Protein AF-A0A8J3L542-F1 (afdb_monomer)

Secondary structure (DSSP, 8-state):
-PPPPPPGGG--SS-HHHHHHHHHHHHHHHHHHHHHHHHHHHHHT--SSPPPHHHHHHHHT--HHHHHHH--HHHHHHHHHHH-PPPP------

pLDDT: mean 85.83, std 18.2, range [34.12, 98.12]

Foldseek 3Di:
DPPDDPDQPPDDDDRSVVVVVVVVVVVVVVVLLVLQLVLLCQAWPDPDDRDDLVVSCVVVVHDSVCSVPSYDPVSNVVNCVVPVTDTHPPPDPD

Nearest PDB structures (foldseek):
  2ao9-assembly1_C  TM=5.266E-01  e=1.278E+00  Bacillus cereus ATCC 14579
  8bii-assembly2_H  TM=4.020E-01  e=3.496E+00  Photorhabdus laumondii subsp. laumondii TTO1
  4a6d-assembly1_A  TM=3.398E-01  e=3.965E+00  Homo sapiens
  7ww0-assembly1_A  TM=3.444E-01  e=4.788E+00 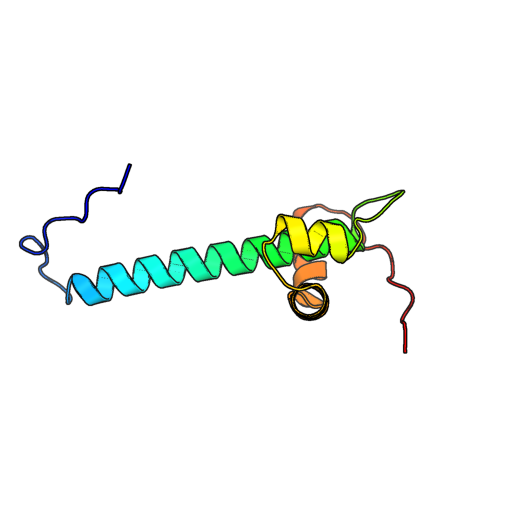 Aspergillus carbonarius ITEM 5010
  7wvs-assembly1_A  TM=3.523E-01  e=8.981E+00  Aspergillus carbonarius ITEM 5010

Organism: NCBI:txid121620

Solvent-accessible surface area (backbone atoms only — not comparable to full-atom values): 5684 Å² total; per-residue (Å²): 134,82,78,80,79,76,74,68,90,76,59,89,89,58,62,53,66,60,53,52,50,51,51,53,50,53,54,49,55,50,50,54,50,52,50,25,36,51,53,32,38,39,54,32,62,39,78,97,71,42,58,50,59,63,61,49,8,63,74,70,75,46,49,50,71,51,52,70,68,58,46,53,71,71,38,42,52,49,43,26,73,75,68,75,49,72,67,55,81,72,78,80,80,127

Structure (mmCIF, N/CA/C/O backbone):
data_AF-A0A8J3L542-F1
#
_entry.id   AF-A0A8J3L542-F1
#
loop_
_atom_site.group_PDB
_atom_site.id
_atom_site.type_symbol
_atom_site.label_atom_id
_atom_site.label_alt_id
_atom_site.label_comp_id
_atom_site.label_asym_id
_atom_site.label_entity_id
_atom_site.label_seq_id
_atom_site.pdbx_PDB_ins_code
_atom_site.Cartn_x
_atom_site.Cartn_y
_atom_site.Cartn_z
_atom_site.occupancy
_atom_site.B_iso_or_equiv
_atom_site.auth_seq_id
_atom_site.auth_comp_id
_atom_site.auth_asym_id
_atom_site.auth_atom_id
_atom_site.pdbx_PDB_model_num
ATOM 1 N N . MET A 1 1 ? -23.280 9.193 0.790 1.00 37.38 1 MET A N 1
ATOM 2 C CA . MET A 1 1 ? -23.998 8.455 1.850 1.00 37.38 1 MET A CA 1
ATOM 3 C C . MET A 1 1 ? -23.048 8.278 3.025 1.00 37.38 1 MET A C 1
ATOM 5 O O . MET A 1 1 ? -22.082 7.542 2.885 1.00 37.38 1 MET A O 1
ATOM 9 N N . LEU A 1 2 ? -23.258 8.995 4.134 1.00 39.81 2 LEU A N 1
ATOM 10 C CA . LEU A 1 2 ? -22.581 8.704 5.402 1.00 39.81 2 LEU A CA 1
ATOM 11 C C . LEU A 1 2 ? -23.208 7.420 5.958 1.00 39.81 2 LEU A C 1
ATOM 13 O O . LEU A 1 2 ? -24.423 7.383 6.152 1.00 39.81 2 LEU A O 1
ATOM 17 N N . ALA A 1 3 ? -22.414 6.371 6.168 1.00 50.09 3 ALA A N 1
ATOM 18 C CA . ALA A 1 3 ? -22.887 5.180 6.862 1.00 50.09 3 ALA A CA 1
ATOM 19 C C . AL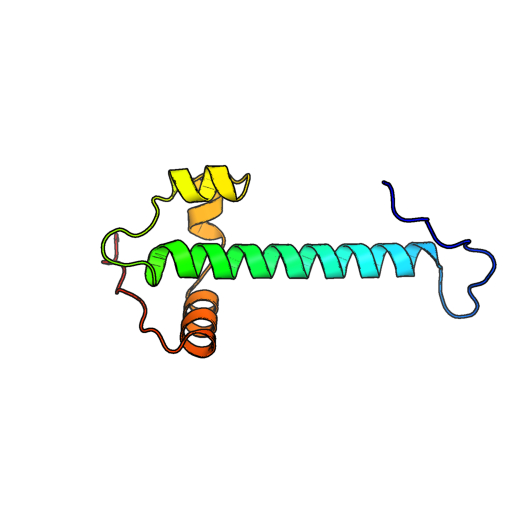A A 1 3 ? -23.399 5.581 8.254 1.00 50.09 3 ALA A C 1
ATOM 21 O O . ALA A 1 3 ? -22.756 6.366 8.954 1.00 50.09 3 ALA A O 1
ATOM 22 N N . ALA A 1 4 ? -24.584 5.083 8.606 1.00 55.56 4 ALA A N 1
ATOM 23 C CA . ALA A 1 4 ? -25.262 5.372 9.859 1.00 55.56 4 ALA A CA 1
ATOM 24 C C . ALA A 1 4 ? -24.336 5.077 11.044 1.00 55.56 4 ALA A C 1
ATOM 26 O O . ALA A 1 4 ? -23.916 3.939 11.248 1.00 55.56 4 ALA A O 1
ATOM 27 N N . VAL A 1 5 ? -24.027 6.118 11.816 1.00 59.94 5 VAL A N 1
ATOM 28 C CA . VAL A 1 5 ? -23.373 5.983 13.116 1.00 59.94 5 VAL A CA 1
ATOM 29 C C . VAL A 1 5 ? -24.304 5.142 13.997 1.00 59.94 5 VAL A C 1
ATOM 31 O O . VAL A 1 5 ? -25.453 5.549 14.198 1.00 59.94 5 VAL A O 1
ATOM 34 N N . PRO A 1 6 ? -23.882 3.965 14.488 1.00 59.03 6 PRO A N 1
ATOM 35 C CA . PRO A 1 6 ? -24.726 3.162 15.357 1.00 59.03 6 PRO A CA 1
ATOM 36 C C . PRO A 1 6 ? -25.014 3.916 16.661 1.00 59.03 6 PRO A C 1
ATOM 38 O O . PRO A 1 6 ? -24.141 4.555 17.247 1.00 59.03 6 PRO A O 1
ATOM 41 N N . ASN A 1 7 ? -26.277 3.846 17.086 1.00 59.28 7 ASN A N 1
ATOM 42 C CA . ASN A 1 7 ? -26.801 4.442 18.310 1.00 59.28 7 ASN A CA 1
ATOM 43 C C . ASN A 1 7 ? -25.973 3.987 19.538 1.00 59.28 7 ASN A C 1
ATOM 45 O O . ASN A 1 7 ? -25.963 2.789 19.835 1.00 59.28 7 ASN A O 1
ATOM 49 N N . PRO A 1 8 ? -25.312 4.901 20.277 1.00 55.16 8 PRO A N 1
ATOM 50 C CA . PRO A 1 8 ? -24.409 4.547 21.379 1.00 55.16 8 PRO A CA 1
ATOM 51 C C . PRO A 1 8 ? -25.121 3.982 22.621 1.00 55.16 8 PRO A C 1
ATOM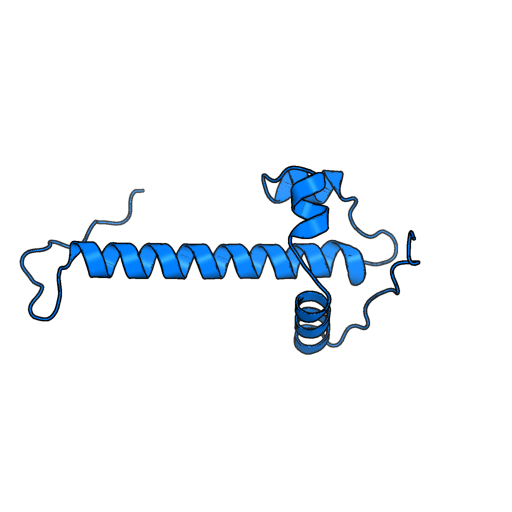 53 O O . PRO A 1 8 ? -24.461 3.491 23.532 1.00 55.16 8 PRO A O 1
ATOM 56 N N . ALA A 1 9 ? -26.456 4.012 22.674 1.00 51.72 9 ALA A N 1
ATOM 57 C CA . ALA A 1 9 ? -27.226 3.561 23.835 1.00 51.72 9 ALA A CA 1
ATOM 58 C C . ALA A 1 9 ? -27.379 2.027 23.960 1.00 51.72 9 ALA A C 1
ATOM 60 O O . ALA A 1 9 ? -27.954 1.558 24.938 1.00 51.72 9 ALA A O 1
ATOM 61 N N . ALA A 1 10 ? -26.875 1.238 23.002 1.00 52.25 10 ALA A N 1
ATOM 62 C CA . ALA A 1 10 ? -26.946 -0.230 23.032 1.00 52.25 10 ALA A CA 1
ATOM 63 C C . ALA A 1 10 ? -25.615 -0.918 23.404 1.00 52.25 10 ALA A C 1
ATOM 65 O O . ALA A 1 10 ? -25.495 -2.136 23.275 1.00 52.25 10 ALA A O 1
ATOM 66 N N . ALA A 1 11 ? -24.605 -0.165 23.855 1.00 55.03 11 ALA A N 1
ATOM 67 C CA . ALA A 1 11 ? -23.306 -0.718 24.223 1.00 55.03 11 ALA A CA 1
ATOM 68 C C . ALA A 1 11 ? -23.239 -1.050 25.723 1.00 55.03 11 ALA A C 1
ATOM 70 O O . ALA A 1 11 ? -23.017 -0.181 26.562 1.00 55.03 11 ALA A O 1
ATOM 71 N N . SER A 1 12 ? -23.366 -2.332 26.061 1.00 58.91 12 SER A N 1
ATOM 72 C CA . SER A 1 12 ? -22.758 -2.882 27.274 1.00 58.91 12 SER A CA 1
ATOM 73 C C . SER A 1 12 ? -21.560 -3.734 26.849 1.00 58.91 12 SER A C 1
ATOM 75 O O . SER A 1 12 ? -21.765 -4.777 26.235 1.00 58.91 12 SER A O 1
ATOM 77 N N . SER A 1 13 ? -20.345 -3.200 27.088 1.00 57.31 13 SER A N 1
ATOM 78 C CA . SER A 1 13 ? -19.022 -3.867 27.256 1.00 57.31 13 SER A CA 1
ATOM 79 C C . SER A 1 13 ? -17.797 -3.045 26.798 1.00 57.31 13 SER A C 1
ATOM 81 O O . SER A 1 13 ? -16.683 -3.558 26.767 1.00 57.31 13 SER A O 1
ATOM 83 N N . GLY A 1 14 ? -17.944 -1.751 26.518 1.00 60.84 14 GLY A N 1
ATOM 84 C CA . GLY A 1 14 ? -16.829 -0.841 26.240 1.00 60.84 14 GLY A CA 1
ATOM 85 C C . GLY A 1 14 ? -17.354 0.523 25.804 1.00 60.84 14 GLY A C 1
ATOM 86 O O . GLY A 1 14 ? -18.502 0.621 25.374 1.00 60.84 14 GLY A O 1
ATOM 87 N N . ASP A 1 15 ? -16.549 1.576 25.937 1.00 86.25 15 ASP A N 1
ATOM 88 C CA . ASP A 1 15 ? -16.899 2.907 25.432 1.00 86.25 15 ASP A CA 1
ATOM 89 C C . ASP A 1 15 ? -17.145 2.825 23.914 1.00 86.25 15 ASP A C 1
ATOM 91 O O . ASP A 1 15 ? -16.233 2.537 23.133 1.00 86.25 15 ASP A O 1
ATOM 95 N N . ALA A 1 16 ? -18.398 3.038 23.501 1.00 88.88 16 ALA A N 1
ATOM 96 C CA . ALA A 1 16 ? -18.834 2.905 22.114 1.00 88.88 16 ALA A CA 1
ATOM 97 C C . ALA A 1 16 ? -18.053 3.823 21.158 1.00 88.88 16 ALA A C 1
ATOM 99 O O . ALA A 1 16 ? -17.814 3.451 20.008 1.00 88.88 16 ALA A O 1
ATOM 100 N N . VAL A 1 17 ? -17.619 4.999 21.629 1.00 93.12 17 VAL A N 1
ATOM 101 C CA . VAL A 1 17 ? -16.808 5.929 20.834 1.00 93.12 17 VAL A CA 1
ATOM 102 C C . VAL A 1 17 ? -15.404 5.367 20.645 1.00 93.12 17 VAL A C 1
ATOM 104 O O . VAL A 1 17 ? -14.892 5.370 19.525 1.00 93.12 17 VAL A O 1
ATOM 107 N N . LEU A 1 18 ? -14.794 4.827 21.704 1.00 94.06 18 LEU A N 1
ATOM 108 C CA . LEU A 1 18 ? -13.473 4.198 21.605 1.00 94.06 18 LEU A CA 1
ATOM 109 C C . LEU A 1 18 ? -13.497 2.969 20.692 1.00 94.06 18 LEU A C 1
ATOM 111 O O . LEU A 1 18 ? -12.588 2.798 19.881 1.00 94.06 18 LEU A O 1
ATOM 115 N N . ALA A 1 19 ? -14.552 2.152 20.758 1.00 92.19 19 ALA A N 1
ATOM 116 C CA . ALA A 1 19 ? -14.727 1.014 19.859 1.00 92.19 19 ALA A CA 1
ATOM 117 C C . ALA A 1 19 ? -14.844 1.457 18.387 1.00 92.19 19 ALA A C 1
ATOM 119 O O . ALA A 1 19 ? -14.174 0.899 17.517 1.00 92.19 19 ALA A O 1
ATOM 120 N N . ALA A 1 20 ? -15.633 2.500 18.105 1.00 94.44 20 ALA A N 1
ATOM 121 C CA . ALA A 1 20 ? -15.769 3.053 16.758 1.00 94.44 20 ALA A CA 1
ATOM 122 C C . ALA A 1 20 ? -14.455 3.660 16.230 1.00 94.44 20 ALA A C 1
ATOM 124 O O . ALA A 1 20 ? -14.125 3.504 15.053 1.00 94.44 20 ALA A O 1
ATOM 125 N N . LEU A 1 21 ? -13.678 4.323 17.095 1.00 96.25 21 LEU A N 1
ATOM 126 C CA . LEU A 1 21 ? -12.355 4.847 16.746 1.00 96.25 21 LEU A CA 1
ATOM 127 C C . LEU A 1 21 ? -11.353 3.726 16.459 1.00 96.25 21 LEU A C 1
ATOM 129 O O . LEU A 1 21 ? -10.595 3.831 15.495 1.00 96.25 21 LEU A O 1
ATOM 133 N N . ALA A 1 22 ? -11.364 2.649 17.247 1.00 95.75 22 ALA A N 1
ATOM 134 C CA . ALA A 1 22 ? -10.509 1.487 17.019 1.00 95.75 22 ALA A CA 1
ATOM 135 C C . ALA A 1 22 ? -10.827 0.803 15.679 1.00 95.75 22 ALA A C 1
ATOM 137 O O . ALA A 1 22 ? -9.908 0.481 14.923 1.00 95.75 22 ALA A O 1
ATOM 138 N N . ASP A 1 23 ? -12.110 0.651 15.336 1.00 96.31 23 ASP A N 1
ATOM 139 C CA . ASP A 1 23 ? -12.525 0.144 14.023 1.00 96.31 23 ASP A CA 1
ATOM 140 C C . ASP A 1 23 ? -12.063 1.062 12.881 1.00 96.31 23 ASP A C 1
ATOM 142 O O . ASP A 1 23 ? -11.465 0.606 11.903 1.00 96.31 23 ASP A O 1
ATOM 146 N N . ALA A 1 24 ? -12.277 2.374 13.014 1.00 97.44 24 ALA A N 1
ATOM 147 C CA . ALA A 1 24 ? -11.833 3.342 12.017 1.00 97.44 24 ALA A CA 1
ATOM 148 C C . ALA A 1 24 ? -10.312 3.316 11.822 1.00 97.44 24 ALA A C 1
ATOM 150 O O . ALA A 1 24 ? -9.837 3.363 10.685 1.00 97.44 24 ALA A O 1
ATOM 151 N N . HIS A 1 25 ? -9.556 3.188 12.913 1.00 97.88 25 HIS A N 1
ATOM 152 C CA . HIS A 1 25 ? -8.112 3.016 12.867 1.00 97.88 25 HIS A CA 1
ATOM 153 C C . HIS A 1 25 ? -7.731 1.732 12.124 1.00 97.88 25 HIS A C 1
ATOM 155 O O . HIS A 1 25 ? -6.915 1.780 11.210 1.00 97.88 25 HIS A O 1
ATOM 161 N N . ALA A 1 26 ? -8.354 0.598 12.454 1.00 97.81 26 ALA A N 1
ATOM 162 C CA . ALA A 1 26 ? -8.083 -0.676 11.794 1.00 97.81 26 ALA A CA 1
ATOM 163 C C . ALA A 1 26 ? -8.378 -0.626 10.287 1.00 97.81 26 ALA A C 1
ATOM 165 O O . ALA A 1 26 ? -7.583 -1.121 9.488 1.00 97.81 26 ALA A O 1
ATOM 166 N N . ARG A 1 27 ? -9.483 0.010 9.878 1.00 98.12 27 ARG A N 1
ATOM 167 C CA . ARG A 1 27 ? -9.797 0.227 8.457 1.00 98.12 27 ARG A CA 1
ATOM 168 C C . ARG A 1 27 ? -8.748 1.092 7.768 1.00 98.12 27 ARG A C 1
ATOM 170 O O . ARG A 1 27 ? -8.328 0.745 6.669 1.00 98.12 27 ARG A O 1
ATOM 177 N N . ARG A 1 28 ? -8.293 2.170 8.415 1.00 97.62 28 ARG A N 1
ATOM 178 C CA . ARG A 1 28 ? -7.228 3.020 7.871 1.00 97.62 28 ARG A CA 1
ATOM 179 C C . ARG A 1 28 ? -5.921 2.245 7.710 1.00 97.62 28 ARG A C 1
ATOM 181 O O . ARG A 1 28 ? -5.366 2.251 6.623 1.00 97.62 28 ARG A O 1
ATOM 188 N N . SER A 1 29 ? -5.480 1.517 8.734 1.00 98.00 29 SER A N 1
ATOM 189 C CA . SER A 1 29 ? -4.244 0.727 8.666 1.00 98.00 29 SER A CA 1
ATOM 190 C C . SER A 1 29 ? -4.291 -0.363 7.592 1.00 98.00 29 SER A C 1
ATOM 192 O O . SER A 1 29 ? -3.281 -0.616 6.943 1.00 98.00 29 SER A O 1
ATOM 194 N N . ARG A 1 30 ? -5.455 -0.991 7.367 1.00 98.06 30 ARG A N 1
ATOM 195 C CA . ARG A 1 30 ? -5.641 -1.950 6.263 1.00 98.06 30 ARG A CA 1
ATOM 196 C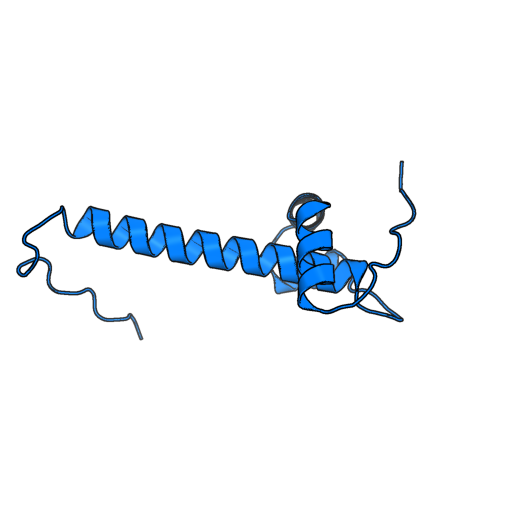 C . ARG A 1 30 ? -5.536 -1.277 4.898 1.00 98.06 30 ARG A C 1
ATOM 198 O O . ARG A 1 30 ? -4.858 -1.809 4.031 1.00 98.06 30 ARG A O 1
ATOM 205 N N . ALA A 1 31 ? -6.161 -0.112 4.726 1.00 97.69 31 ALA A N 1
ATOM 206 C CA . ALA A 1 31 ? -6.059 0.649 3.483 1.00 97.69 31 ALA A CA 1
ATOM 207 C C . ALA A 1 31 ? -4.618 1.124 3.222 1.00 97.69 31 ALA A C 1
ATOM 209 O O . ALA A 1 31 ? -4.135 1.045 2.099 1.00 97.69 31 ALA A O 1
ATOM 210 N N . GLU A 1 32 ? -3.905 1.574 4.257 1.00 97.12 32 GLU A N 1
ATOM 211 C CA . GLU A 1 32 ? -2.493 1.959 4.154 1.00 97.12 32 GLU A CA 1
ATOM 212 C C . GLU A 1 32 ? -1.607 0.772 3.746 1.00 97.12 32 GLU A C 1
ATOM 214 O O . GLU A 1 32 ? -0.725 0.930 2.908 1.00 97.12 32 GLU A O 1
ATOM 219 N N . GLU A 1 33 ? -1.843 -0.415 4.310 1.00 97.75 33 GLU A N 1
ATOM 220 C CA . GLU A 1 33 ? -1.159 -1.649 3.903 1.00 97.75 33 GLU A CA 1
ATOM 221 C C . GLU A 1 33 ? -1.454 -2.009 2.444 1.00 97.75 33 GLU A C 1
ATOM 223 O O . GLU A 1 33 ? -0.532 -2.276 1.681 1.00 97.75 33 GLU A O 1
ATOM 228 N N . GLU A 1 34 ? -2.721 -1.973 2.034 1.00 98.06 34 GLU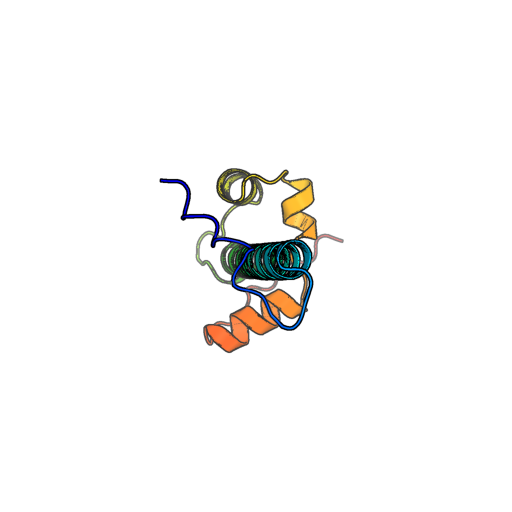 A N 1
ATOM 229 C CA . GLU A 1 34 ? -3.116 -2.251 0.653 1.00 98.06 34 GLU A CA 1
ATOM 230 C C . GLU A 1 34 ? -2.435 -1.292 -0.333 1.00 98.06 34 GLU A C 1
ATOM 232 O O . GLU A 1 34 ? -1.885 -1.736 -1.340 1.00 98.06 34 GLU A O 1
ATOM 237 N N . ILE A 1 35 ? -2.377 0.006 -0.008 1.00 98.06 35 ILE A N 1
ATOM 238 C CA . ILE A 1 35 ? -1.646 0.998 -0.805 1.00 98.06 35 ILE A CA 1
ATOM 239 C C . ILE A 1 35 ? -0.170 0.604 -0.928 1.00 98.06 35 ILE A C 1
ATOM 241 O O . ILE A 1 35 ? 0.348 0.595 -2.041 1.00 98.06 35 ILE A O 1
ATOM 245 N N . ARG A 1 36 ? 0.512 0.230 0.164 1.00 97.94 36 ARG A N 1
ATOM 246 C CA . ARG A 1 36 ? 1.924 -0.197 0.101 1.00 97.94 36 ARG A CA 1
ATOM 247 C C . ARG A 1 36 ? 2.135 -1.383 -0.834 1.00 97.94 36 ARG A C 1
ATOM 249 O O . ARG A 1 36 ? 3.054 -1.351 -1.651 1.00 97.94 36 ARG A O 1
ATOM 256 N N . LEU A 1 37 ? 1.274 -2.396 -0.755 1.00 98.12 37 LEU A N 1
ATOM 257 C CA . LEU A 1 37 ? 1.364 -3.581 -1.610 1.00 98.12 37 LEU A CA 1
ATOM 258 C C . LEU A 1 37 ? 1.105 -3.241 -3.083 1.00 98.12 37 LEU A C 1
ATOM 260 O O . LEU A 1 37 ? 1.815 -3.731 -3.957 1.00 98.12 37 LEU A O 1
ATOM 264 N N . LEU A 1 38 ? 0.146 -2.358 -3.372 1.00 97.75 38 LEU A N 1
ATOM 265 C CA . LEU A 1 38 ? -0.118 -1.888 -4.735 1.00 97.75 38 LEU A CA 1
ATOM 266 C C . LEU A 1 38 ? 1.043 -1.061 -5.299 1.00 97.75 38 LEU A C 1
ATOM 268 O O . LEU A 1 38 ? 1.386 -1.212 -6.472 1.00 97.75 38 LEU A O 1
ATOM 272 N N . LEU A 1 39 ? 1.678 -0.221 -4.476 1.00 97.12 39 LEU A N 1
ATOM 273 C CA . LEU A 1 39 ? 2.875 0.526 -4.866 1.00 97.12 39 LEU A CA 1
ATOM 274 C C . LEU A 1 39 ? 4.041 -0.421 -5.184 1.00 97.12 39 LEU A C 1
ATOM 276 O O . LEU A 1 39 ? 4.673 -0.273 -6.232 1.00 97.12 39 LEU A O 1
ATOM 280 N N . ALA A 1 40 ? 4.281 -1.421 -4.329 1.00 96.31 40 ALA A N 1
ATOM 281 C CA . ALA A 1 40 ? 5.290 -2.452 -4.559 1.00 96.31 40 ALA A CA 1
ATOM 282 C C . ALA A 1 40 ? 5.007 -3.236 -5.850 1.00 96.31 40 ALA A C 1
ATOM 284 O O . ALA A 1 40 ? 5.895 -3.366 -6.695 1.00 96.31 40 ALA A O 1
ATOM 285 N N . TYR A 1 41 ? 3.760 -3.680 -6.049 1.00 96.62 41 TYR A N 1
ATOM 286 C CA . TYR A 1 41 ? 3.321 -4.361 -7.267 1.00 96.62 41 TYR A CA 1
ATOM 287 C C . TYR A 1 41 ? 3.576 -3.512 -8.518 1.00 96.62 41 TYR A C 1
ATOM 289 O O . TYR A 1 41 ? 4.258 -3.949 -9.445 1.00 96.62 41 TYR A O 1
ATOM 297 N N . GLY A 1 42 ? 3.091 -2.268 -8.524 1.00 94.81 42 GLY A N 1
ATOM 298 C CA . GLY A 1 42 ? 3.208 -1.361 -9.665 1.00 94.81 42 GLY A CA 1
ATOM 299 C C . GLY A 1 42 ? 4.651 -1.028 -10.052 1.00 94.81 42 GLY A C 1
ATOM 300 O O . GLY A 1 42 ? 4.924 -0.779 -11.227 1.00 94.81 42 GLY A O 1
ATOM 301 N N . ARG A 1 43 ? 5.572 -1.033 -9.081 1.00 93.81 43 ARG A N 1
ATOM 302 C CA . ARG A 1 43 ? 6.995 -0.739 -9.300 1.00 93.81 43 ARG A CA 1
ATOM 303 C C . ARG A 1 43 ? 7.825 -1.950 -9.689 1.00 93.81 43 ARG A C 1
ATOM 305 O O . ARG A 1 43 ? 8.698 -1.798 -10.533 1.00 93.81 43 ARG A O 1
ATOM 312 N N . GLN A 1 44 ? 7.583 -3.097 -9.061 1.00 93.75 44 GLN A N 1
ATOM 313 C CA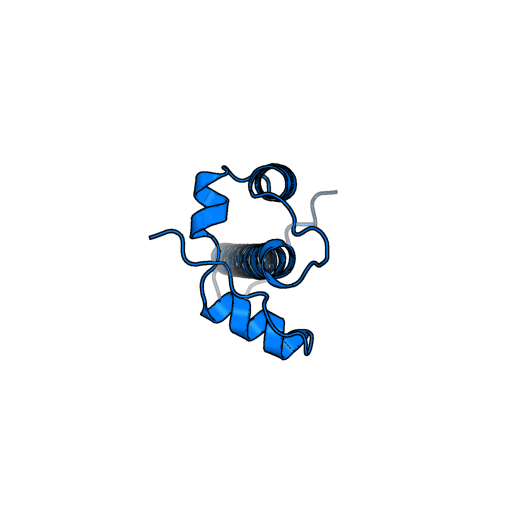 . GLN A 1 44 ? 8.497 -4.239 -9.142 1.00 93.75 44 GLN A CA 1
ATOM 314 C C . GLN A 1 44 ? 7.942 -5.408 -9.957 1.00 93.75 44 GLN A C 1
ATOM 316 O O . GLN A 1 44 ? 8.705 -6.287 -10.329 1.00 93.75 44 GLN A O 1
ATOM 321 N N . PHE A 1 45 ? 6.641 -5.443 -10.256 1.00 94.25 45 PHE A N 1
ATOM 322 C CA . PHE A 1 45 ? 6.001 -6.620 -10.862 1.00 94.25 45 PHE A CA 1
ATOM 323 C C . PHE A 1 45 ? 5.228 -6.309 -12.151 1.00 94.25 45 PHE A C 1
ATOM 325 O O . PHE A 1 45 ? 4.698 -7.214 -12.794 1.00 94.25 45 PHE A O 1
ATOM 332 N N . VAL A 1 46 ? 5.172 -5.039 -12.564 1.00 91.75 46 VAL A N 1
ATOM 333 C CA . VAL A 1 46 ? 4.570 -4.623 -13.838 1.00 91.75 46 VAL A CA 1
ATOM 334 C C . VAL A 1 46 ? 5.654 -4.524 -14.911 1.00 91.75 46 VAL A C 1
ATOM 336 O O . VAL A 1 46 ? 6.573 -3.720 -14.806 1.00 91.75 46 VAL A O 1
ATOM 339 N N . TYR A 1 47 ? 5.524 -5.323 -15.970 1.00 83.75 47 TYR A N 1
ATOM 340 C CA . TYR A 1 47 ? 6.436 -5.380 -17.119 1.00 83.75 47 TYR A 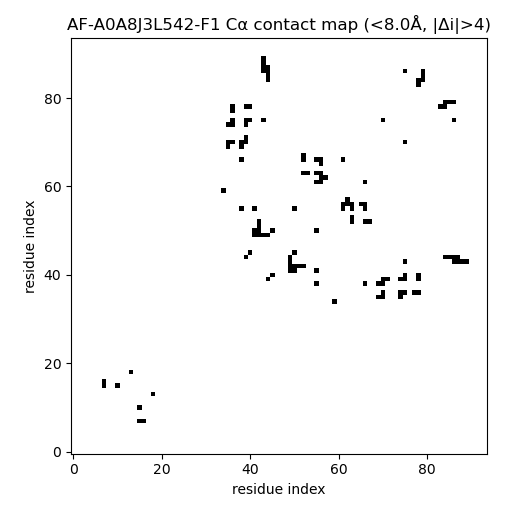CA 1
ATOM 341 C C . TYR A 1 47 ? 5.626 -5.304 -18.433 1.00 83.75 47 TYR A C 1
ATOM 343 O O . TYR A 1 47 ? 4.490 -5.786 -18.447 1.00 83.75 47 TYR A O 1
ATOM 351 N N . PRO A 1 48 ? 6.142 -4.737 -19.552 1.00 85.38 48 PRO A N 1
ATOM 352 C CA . PRO A 1 48 ? 7.485 -4.172 -19.780 1.00 85.38 48 PRO A CA 1
ATOM 353 C C . PRO A 1 48 ? 7.751 -2.779 -19.213 1.00 85.38 48 PRO A C 1
ATOM 355 O O . PRO A 1 48 ? 8.908 -2.386 -19.117 1.00 85.38 48 PRO A O 1
ATOM 358 N N . HIS A 1 49 ? 6.712 -2.039 -18.834 1.00 85.25 49 HIS A N 1
ATOM 359 C CA . HIS A 1 49 ? 6.847 -0.654 -18.384 1.00 85.25 49 HIS A CA 1
ATOM 360 C C . HIS A 1 49 ? 6.270 -0.512 -16.972 1.00 85.25 49 HIS A C 1
ATOM 362 O O . HIS A 1 49 ? 5.057 -0.332 -16.840 1.00 85.25 49 HIS A O 1
ATOM 368 N N . PRO A 1 50 ? 7.105 -0.614 -15.921 1.00 88.31 50 PRO A N 1
ATOM 369 C CA . PRO A 1 50 ? 6.672 -0.331 -14.560 1.00 88.31 50 PRO A CA 1
ATOM 370 C C . PRO A 1 50 ? 6.151 1.100 -14.440 1.00 88.31 50 PRO A C 1
ATOM 372 O O . PRO A 1 50 ? 6.667 2.011 -15.095 1.00 88.31 50 PRO A O 1
ATOM 375 N N . TYR A 1 51 ? 5.179 1.320 -13.554 1.00 93.06 51 TYR A N 1
ATOM 376 C CA . TYR A 1 51 ? 4.676 2.668 -13.304 1.00 93.06 51 TYR A CA 1
ATOM 377 C C . TYR A 1 51 ? 5.781 3.563 -12.730 1.00 93.06 51 TYR A C 1
ATOM 379 O O . TYR A 1 51 ? 6.617 3.151 -11.909 1.00 93.06 51 TYR A O 1
ATOM 387 N N . THR A 1 52 ? 5.786 4.822 -13.151 1.00 92.88 52 THR A N 1
ATOM 388 C CA . THR A 1 52 ? 6.682 5.836 -12.601 1.00 92.88 52 THR A CA 1
ATOM 389 C C . THR A 1 52 ? 6.256 6.210 -11.181 1.00 92.88 52 THR A C 1
ATOM 391 O O . THR A 1 52 ? 5.086 6.110 -10.805 1.00 92.88 52 THR A O 1
ATOM 394 N N . LEU A 1 53 ? 7.193 6.718 -10.372 1.00 93.69 53 LEU A N 1
ATOM 395 C CA . LEU A 1 53 ? 6.855 7.224 -9.035 1.00 93.69 53 LEU A CA 1
ATOM 396 C C . LEU A 1 53 ? 5.831 8.372 -9.091 1.00 93.69 53 LEU A C 1
ATOM 398 O O . LEU A 1 53 ? 5.059 8.537 -8.153 1.00 93.69 53 LEU A O 1
ATOM 402 N N . GLY A 1 54 ? 5.817 9.155 -10.178 1.00 96.00 54 GLY A N 1
ATOM 403 C CA . GLY A 1 54 ? 4.865 10.248 -10.386 1.00 96.00 54 GLY A CA 1
ATOM 404 C C . GLY A 1 54 ? 3.434 9.755 -10.588 1.00 96.00 54 GLY A C 1
ATOM 405 O O . GLY A 1 54 ? 2.532 10.224 -9.899 1.00 96.00 54 GLY A O 1
ATOM 406 N N . GLU A 1 55 ? 3.231 8.772 -11.469 1.00 97.12 55 GLU A N 1
ATOM 407 C CA . GLU A 1 55 ? 1.909 8.171 -11.705 1.00 97.12 55 GLU A CA 1
ATOM 408 C C . GLU A 1 55 ? 1.345 7.550 -10.428 1.00 97.12 55 GLU A C 1
ATOM 410 O O . GLU A 1 55 ? 0.191 7.785 -10.068 1.00 97.12 55 GLU A O 1
ATOM 415 N N . LEU A 1 56 ? 2.188 6.816 -9.700 1.00 97.06 56 LEU A N 1
ATOM 416 C CA . LEU A 1 56 ? 1.804 6.192 -8.441 1.00 97.06 56 LEU A CA 1
ATOM 417 C C . LEU A 1 56 ? 1.497 7.223 -7.353 1.00 97.06 56 LEU A C 1
ATOM 419 O O . LEU A 1 56 ? 0.526 7.065 -6.620 1.00 97.06 56 LEU A O 1
ATOM 423 N N . ALA A 1 57 ? 2.280 8.299 -7.268 1.00 97.38 57 ALA A N 1
ATOM 424 C CA . ALA A 1 57 ? 2.034 9.390 -6.330 1.00 97.38 57 ALA A CA 1
ATOM 425 C C . ALA A 1 57 ? 0.682 10.061 -6.599 1.00 97.38 57 ALA A C 1
ATOM 427 O O . ALA A 1 57 ? -0.110 10.245 -5.674 1.00 97.38 57 ALA A O 1
ATOM 428 N N . THR A 1 58 ? 0.379 10.356 -7.866 1.00 97.81 58 THR A N 1
ATOM 429 C CA . THR A 1 58 ? -0.923 10.901 -8.266 1.00 97.81 58 THR A CA 1
ATOM 430 C C . THR A 1 58 ? -2.065 9.944 -7.927 1.00 97.81 58 THR A C 1
ATOM 432 O O . THR A 1 58 ? -3.054 10.381 -7.342 1.00 97.81 58 THR A O 1
ATOM 435 N N . ALA A 1 59 ? -1.931 8.651 -8.234 1.00 97.56 59 ALA A N 1
ATOM 436 C CA . ALA A 1 59 ? -2.974 7.659 -7.974 1.00 97.56 59 ALA A CA 1
ATOM 437 C C . ALA A 1 59 ? -3.214 7.415 -6.473 1.00 97.56 59 ALA A C 1
ATOM 439 O O . ALA A 1 59 ? -4.359 7.283 -6.046 1.00 97.56 59 ALA A O 1
ATOM 440 N N . ALA A 1 60 ? -2.150 7.388 -5.667 1.00 96.50 60 ALA A N 1
ATOM 441 C CA . ALA A 1 60 ? -2.223 7.149 -4.226 1.00 96.50 60 ALA A CA 1
ATOM 442 C C . ALA A 1 60 ? -2.543 8.414 -3.405 1.00 96.50 60 ALA A C 1
ATOM 444 O O . ALA A 1 60 ? -2.715 8.326 -2.191 1.00 96.50 60 ALA A O 1
ATOM 445 N N . GLY A 1 61 ? -2.594 9.598 -4.031 1.00 97.19 61 GLY A N 1
ATOM 446 C CA . GLY A 1 61 ? -2.737 10.870 -3.316 1.00 97.19 61 GLY A CA 1
ATOM 447 C C . GLY A 1 61 ? -1.533 11.192 -2.420 1.00 97.19 61 GLY A C 1
ATOM 448 O O . GLY A 1 61 ? -1.685 11.826 -1.376 1.00 97.19 61 GLY A O 1
ATOM 449 N N . MET A 1 62 ? -0.342 10.732 -2.806 1.00 96.69 62 MET A N 1
ATOM 450 C CA . MET A 1 62 ? 0.907 10.874 -2.056 1.00 96.69 62 MET A CA 1
ATOM 451 C C . MET A 1 62 ? 1.872 11.829 -2.762 1.00 96.69 62 MET A C 1
ATOM 453 O O . MET A 1 62 ? 1.729 12.144 -3.941 1.00 96.69 62 MET A O 1
ATOM 457 N N . SER A 1 63 ? 2.905 12.280 -2.050 1.00 97.31 63 SER A N 1
ATOM 458 C CA . SER A 1 63 ? 4.061 12.904 -2.697 1.00 97.31 63 SER A CA 1
ATOM 459 C C . SER A 1 63 ? 4.976 11.831 -3.297 1.00 97.31 63 SER A C 1
ATOM 461 O O . SER A 1 63 ? 5.037 10.710 -2.797 1.00 97.31 63 SER A O 1
ATOM 463 N N . VAL A 1 64 ? 5.750 12.183 -4.328 1.00 95.62 64 VAL A N 1
ATOM 464 C CA . VAL A 1 64 ? 6.752 11.279 -4.932 1.00 95.62 64 VAL A CA 1
ATOM 465 C C . VAL A 1 64 ? 7.754 10.766 -3.891 1.00 95.62 64 VAL A C 1
ATOM 467 O O . VAL A 1 64 ? 8.084 9.583 -3.877 1.00 95.62 64 VAL A O 1
ATOM 470 N N . SER A 1 65 ? 8.201 11.646 -2.987 1.00 94.94 65 SER A N 1
ATOM 471 C CA . SER A 1 65 ? 9.067 11.267 -1.863 1.00 94.94 65 SER A CA 1
ATOM 472 C C . SER A 1 65 ? 8.375 10.262 -0.935 1.00 94.94 65 SER A C 1
ATOM 474 O O . SER A 1 65 ? 8.973 9.257 -0.562 1.00 94.94 65 SER A O 1
ATOM 476 N N . GLY A 1 66 ? 7.088 10.479 -0.642 1.00 95.12 66 GLY A N 1
ATOM 477 C CA . GLY A 1 66 ? 6.281 9.558 0.152 1.00 95.12 66 GLY A CA 1
ATOM 478 C C . GLY A 1 66 ? 6.141 8.183 -0.492 1.00 95.12 66 GLY A C 1
ATOM 479 O O . GLY A 1 66 ? 6.273 7.188 0.203 1.00 95.12 66 GLY A O 1
ATOM 480 N N . VAL A 1 67 ? 5.938 8.100 -1.811 1.00 95.62 67 VAL A N 1
ATOM 481 C CA . VAL A 1 67 ? 5.872 6.806 -2.517 1.00 95.62 67 VAL A CA 1
ATOM 482 C C . VAL A 1 67 ? 7.191 6.043 -2.416 1.00 95.62 67 VAL A C 1
ATOM 484 O O . VAL A 1 67 ? 7.171 4.837 -2.189 1.00 95.62 67 VAL A O 1
ATOM 487 N N . ARG A 1 68 ? 8.334 6.733 -2.540 1.00 92.69 68 ARG A N 1
ATOM 488 C CA . ARG A 1 68 ? 9.664 6.105 -2.475 1.00 92.69 68 ARG A CA 1
ATOM 489 C C . ARG A 1 68 ? 9.914 5.391 -1.144 1.00 92.69 68 ARG A C 1
ATOM 491 O O . ARG A 1 68 ? 10.613 4.387 -1.129 1.00 92.69 68 ARG A O 1
ATOM 498 N N . THR A 1 69 ? 9.368 5.908 -0.048 1.00 94.50 69 THR A N 1
ATOM 499 C CA . THR A 1 69 ? 9.564 5.350 1.299 1.00 94.50 69 THR A CA 1
ATOM 500 C C . THR A 1 69 ? 8.357 4.570 1.815 1.00 94.50 69 THR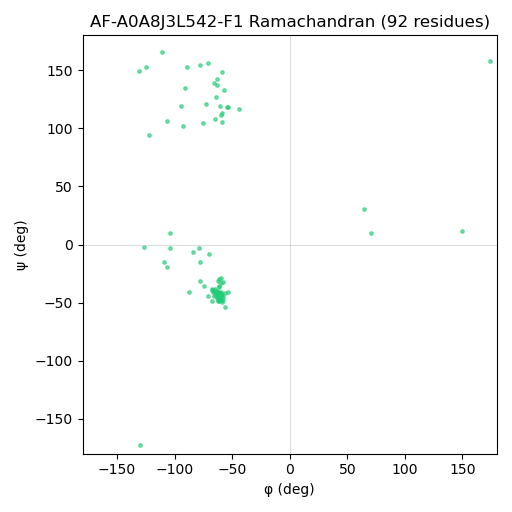 A C 1
ATOM 502 O O . THR A 1 69 ? 8.420 4.018 2.911 1.00 94.50 69 THR A O 1
ATOM 505 N N . ALA A 1 70 ? 7.258 4.525 1.053 1.00 95.00 70 ALA A N 1
ATOM 506 C CA . ALA A 1 70 ? 6.002 3.935 1.498 1.00 95.00 70 ALA A CA 1
ATOM 507 C C . ALA A 1 70 ? 6.096 2.424 1.683 1.00 95.00 70 ALA A C 1
ATOM 509 O O . ALA A 1 70 ? 5.490 1.914 2.614 1.00 95.00 70 ALA A O 1
ATOM 510 N N . TYR A 1 71 ? 6.815 1.719 0.811 1.00 95.31 71 TYR A N 1
ATOM 511 C CA . TYR A 1 71 ? 6.917 0.262 0.828 1.00 95.31 71 TYR A CA 1
ATOM 512 C C . TYR A 1 71 ? 8.384 -0.177 0.896 1.00 95.31 71 TYR A C 1
ATOM 514 O O . TYR A 1 71 ? 9.281 0.546 0.459 1.00 95.31 71 TYR A O 1
ATOM 522 N N . GLY A 1 72 ? 8.628 -1.360 1.454 1.00 93.75 72 GLY A N 1
ATOM 523 C CA . GLY A 1 72 ? 9.967 -1.930 1.610 1.00 93.75 72 GLY A CA 1
ATOM 524 C C . GLY A 1 72 ? 10.082 -3.371 1.106 1.00 93.75 72 GLY A C 1
ATOM 525 O O . GLY A 1 72 ? 9.131 -3.906 0.535 1.00 93.75 72 GLY A O 1
ATOM 526 N N . PRO A 1 73 ? 11.231 -4.033 1.347 1.00 94.25 73 PRO A N 1
ATOM 527 C CA . PRO A 1 73 ? 11.479 -5.404 0.890 1.00 94.25 73 PRO A CA 1
ATOM 528 C C . PRO A 1 73 ? 10.394 -6.397 1.323 1.00 94.25 73 PRO A C 1
ATOM 530 O O . PRO A 1 73 ? 9.911 -7.183 0.522 1.00 94.25 73 PRO A O 1
ATOM 533 N N . HIS A 1 74 ? 9.914 -6.281 2.560 1.00 95.88 74 HIS A N 1
ATOM 534 C CA . HIS A 1 74 ? 8.855 -7.144 3.082 1.00 95.88 74 HIS A CA 1
ATOM 535 C C . HIS A 1 74 ? 7.520 -7.018 2.322 1.00 95.88 74 HIS A C 1
ATOM 537 O O . HIS A 1 74 ? 6.772 -7.987 2.212 1.00 95.88 74 HIS A O 1
ATOM 543 N N . ASP A 1 75 ? 7.204 -5.838 1.786 1.00 97.19 75 ASP A N 1
ATOM 544 C CA . ASP A 1 75 ? 5.999 -5.641 0.976 1.00 97.19 75 ASP A CA 1
ATOM 545 C C . ASP A 1 75 ? 6.170 -6.268 -0.413 1.00 97.19 75 ASP A C 1
ATOM 547 O O . ASP A 1 75 ? 5.234 -6.863 -0.941 1.00 97.19 75 ASP A O 1
ATOM 551 N N . VAL A 1 76 ? 7.383 -6.209 -0.975 1.00 95.69 76 VAL A N 1
ATOM 552 C CA . VAL A 1 76 ? 7.745 -6.904 -2.222 1.00 95.69 76 VAL A CA 1
AT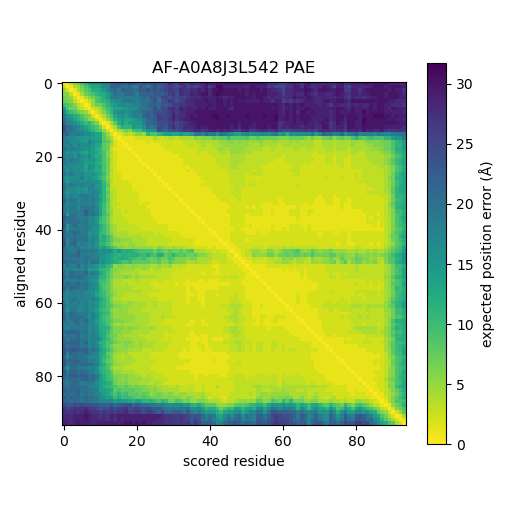OM 553 C C . VAL A 1 76 ? 7.614 -8.419 -2.039 1.00 95.69 76 VAL A C 1
ATOM 555 O O . VAL A 1 76 ? 6.962 -9.068 -2.854 1.00 95.69 76 VAL A O 1
ATOM 558 N N . ASP A 1 77 ? 8.131 -8.970 -0.939 1.00 96.38 77 ASP A N 1
ATOM 559 C CA . ASP A 1 77 ? 8.024 -10.400 -0.621 1.00 96.38 77 ASP A CA 1
ATOM 560 C C . ASP A 1 77 ? 6.561 -10.847 -0.503 1.00 96.38 77 ASP A C 1
ATOM 562 O O . ASP A 1 77 ? 6.167 -11.883 -1.041 1.00 96.38 77 ASP A O 1
ATOM 566 N N . LYS A 1 78 ? 5.716 -10.043 0.157 1.00 97.19 78 LYS A N 1
ATOM 567 C CA . LYS A 1 78 ? 4.273 -10.307 0.248 1.00 97.19 78 LYS A CA 1
ATOM 568 C C . LYS A 1 78 ? 3.600 -10.317 -1.116 1.00 97.19 78 LYS A C 1
ATOM 570 O O . LYS A 1 78 ? 2.759 -11.178 -1.368 1.00 97.19 78 LYS A O 1
ATOM 575 N N . VAL A 1 79 ? 3.940 -9.365 -1.982 1.00 97.31 79 VAL A N 1
ATOM 576 C CA . VAL A 1 79 ? 3.394 -9.310 -3.340 1.00 97.31 79 VAL A CA 1
ATOM 577 C C . VAL A 1 79 ? 3.842 -10.524 -4.148 1.00 97.31 79 VAL A C 1
ATOM 579 O O . VAL A 1 79 ? 3.008 -11.145 -4.807 1.00 97.31 79 VAL A O 1
ATOM 582 N N . SER A 1 80 ? 5.114 -10.914 -4.056 1.00 96.81 80 SER A N 1
ATOM 583 C CA . SER A 1 80 ? 5.626 -12.125 -4.702 1.00 96.81 80 SER A CA 1
ATOM 584 C C . SER A 1 80 ? 4.872 -13.367 -4.217 1.00 96.81 80 SER A C 1
ATOM 586 O O . SER A 1 80 ? 4.309 -14.101 -5.026 1.00 96.81 80 SER A O 1
ATOM 588 N N . ALA A 1 81 ? 4.721 -13.537 -2.900 1.00 96.75 81 ALA A N 1
ATOM 589 C CA . ALA A 1 81 ? 3.974 -14.652 -2.321 1.00 96.75 81 ALA A CA 1
ATOM 590 C C . ALA A 1 81 ? 2.490 -14.669 -2.738 1.00 96.75 81 ALA A C 1
ATOM 592 O O . ALA A 1 81 ? 1.919 -15.739 -2.942 1.00 96.75 81 ALA A O 1
ATOM 593 N N . ALA A 1 82 ? 1.858 -13.498 -2.869 1.00 95.81 82 ALA A N 1
ATOM 594 C CA . ALA A 1 82 ? 0.449 -13.379 -3.240 1.00 95.81 82 ALA A CA 1
ATOM 595 C C . ALA A 1 82 ? 0.190 -13.590 -4.741 1.00 95.81 82 ALA A C 1
ATOM 597 O O . ALA A 1 82 ? -0.888 -14.051 -5.115 1.00 95.81 82 ALA A O 1
ATOM 598 N N . THR A 1 83 ? 1.145 -13.230 -5.601 1.00 94.94 83 THR A N 1
ATOM 599 C CA . THR A 1 83 ? 0.966 -13.226 -7.064 1.00 94.94 83 THR A CA 1
ATOM 600 C C . THR A 1 83 ? 1.688 -14.371 -7.772 1.00 94.94 83 THR A C 1
ATOM 602 O O . THR A 1 83 ? 1.338 -14.694 -8.905 1.00 94.94 83 THR A O 1
ATOM 605 N N . GLY A 1 84 ? 2.680 -14.992 -7.128 1.00 95.12 84 GLY A N 1
ATOM 606 C CA . GLY A 1 84 ? 3.575 -15.978 -7.738 1.00 95.12 84 GLY A CA 1
ATOM 607 C C . GLY A 1 84 ? 4.553 -15.379 -8.754 1.00 95.12 84 GLY A C 1
ATOM 608 O O . GLY A 1 84 ? 5.188 -16.126 -9.495 1.00 95.12 84 GLY A O 1
ATOM 609 N N . LEU A 1 85 ? 4.641 -14.048 -8.828 1.00 92.88 85 LEU A N 1
ATOM 610 C CA . LEU A 1 85 ? 5.565 -13.340 -9.705 1.00 92.88 85 LEU A CA 1
ATOM 611 C C . LEU A 1 85 ? 6.901 -13.099 -8.997 1.00 92.88 85 LEU A C 1
ATOM 613 O O . LEU A 1 85 ? 6.963 -12.946 -7.775 1.00 92.88 85 LEU A O 1
ATOM 617 N N . GLU A 1 86 ? 7.958 -13.004 -9.793 1.00 92.19 86 GLU A N 1
ATOM 618 C CA . GLU A 1 86 ? 9.272 -12.572 -9.328 1.00 92.19 86 GLU A CA 1
ATOM 619 C C . GLU A 1 86 ? 9.399 -11.052 -9.489 1.00 92.19 86 GLU A C 1
ATOM 621 O O . GLU A 1 86 ? 9.018 -10.522 -10.541 1.00 92.19 86 GLU A O 1
ATOM 626 N N . PRO A 1 87 ? 9.916 -10.335 -8.477 1.00 90.75 87 PRO A N 1
ATOM 627 C CA . PRO A 1 87 ? 10.180 -8.916 -8.613 1.00 90.75 87 PRO A CA 1
ATOM 628 C C . PRO A 1 87 ? 11.290 -8.694 -9.638 1.00 90.75 87 PRO A C 1
ATOM 630 O O . PRO A 1 87 ? 12.308 -9.388 -9.654 1.00 90.75 87 PRO A O 1
ATOM 633 N N . VAL A 1 88 ? 11.123 -7.673 -10.472 1.00 85.69 88 VAL A N 1
ATOM 634 C CA . VAL A 1 88 ? 12.219 -7.151 -11.277 1.00 85.69 88 VAL A CA 1
ATOM 635 C C . VAL A 1 88 ? 13.255 -6.586 -10.301 1.00 85.69 88 VAL A C 1
ATOM 637 O O . VAL A 1 88 ? 12.885 -5.779 -9.443 1.00 85.69 88 VAL A O 1
ATOM 640 N N . PRO A 1 89 ? 14.534 -6.996 -10.381 1.00 66.75 89 PRO A N 1
ATOM 641 C CA . PRO A 1 89 ? 15.573 -6.384 -9.575 1.00 66.75 89 PRO A CA 1
ATOM 642 C C . PRO A 1 89 ? 15.610 -4.900 -9.933 1.00 66.75 89 PRO A C 1
ATOM 644 O O . PRO A 1 89 ? 15.944 -4.528 -11.056 1.00 66.75 89 PRO A O 1
ATOM 647 N N . SER A 1 90 ? 15.201 -4.045 -8.998 1.00 61.69 90 SER A N 1
ATOM 648 C CA . SER A 1 90 ? 15.450 -2.619 -9.126 1.00 61.69 90 SER A CA 1
ATOM 649 C C . SER A 1 90 ? 16.959 -2.457 -9.074 1.00 61.69 90 SER A C 1
ATOM 651 O O . SER A 1 90 ? 17.531 -2.684 -8.005 1.00 61.69 90 SER A O 1
ATOM 653 N N . ASP A 1 91 ? 17.591 -2.145 -10.209 1.00 50.12 91 ASP A N 1
ATOM 654 C CA . ASP A 1 91 ? 18.998 -1.753 -10.239 1.00 50.12 91 ASP A CA 1
ATOM 655 C C . ASP A 1 91 ? 19.216 -0.764 -9.095 1.00 50.12 91 ASP A C 1
ATOM 657 O O . ASP A 1 91 ? 18.529 0.258 -9.000 1.00 50.12 91 ASP A O 1
ATOM 661 N N . ALA A 1 92 ? 20.065 -1.169 -8.153 1.00 41.16 92 ALA A N 1
ATOM 662 C CA . ALA A 1 92 ? 20.362 -0.411 -6.960 1.00 41.16 92 ALA A CA 1
ATOM 663 C C . ALA A 1 92 ? 20.910 0.950 -7.398 1.00 41.16 92 ALA A C 1
ATOM 665 O O . ALA A 1 92 ? 22.035 1.047 -7.882 1.00 41.16 92 ALA A O 1
ATOM 666 N N . GLU A 1 93 ? 20.097 1.995 -7.276 1.00 38.88 93 GLU A N 1
ATOM 667 C CA . GLU A 1 93 ? 20.631 3.344 -7.200 1.00 38.88 93 GLU A CA 1
ATOM 668 C C . GLU A 1 93 ? 21.207 3.485 -5.785 1.00 38.88 93 GLU A C 1
ATOM 670 O O . GLU A 1 93 ? 20.448 3.526 -4.812 1.00 38.88 93 GLU A O 1
ATOM 675 N N . ASP A 1 94 ? 22.543 3.440 -5.711 1.00 34.12 94 ASP A N 1
ATOM 676 C CA . ASP A 1 94 ? 23.379 3.786 -4.550 1.00 34.12 94 ASP A CA 1
ATOM 677 C C . ASP A 1 94 ? 22.966 5.113 -3.877 1.00 34.12 94 ASP A C 1
ATOM 679 O O . ASP A 1 94 ? 22.614 6.083 -4.595 1.00 34.12 94 ASP A O 1
#

Radius of gyration: 18.36 Å; Cα contacts (8 Å, |Δi|>4): 67; chains: 1; bounding box: 51×29×47 Å

Mean predicted aligned error: 8.83 Å

Sequence (94 aa):
MLAAVPNPAAASSGDAVLAALADAHARRSRAEEEIRLLLAYGRQFVYPHPYTLGELATAAGMSVSGVRTAYGPHDVDKVSAATGLEPVPSDAED